Protein AF-A0A837AP54-F1 (afdb_monomer)

Nearest PDB structures (foldseek):
  5x42-assembly1_A  TM=7.841E-01  e=1.071E-05  Legionella pneumophila
  5x1h-assembly4_I  TM=7.257E-01  e=4.736E-05  Legionella pneumophila subsp. pneumophila str. Philadelphia 1
  7ovb-assembly1_C  TM=6.757E-01  e=2.885E-05  Legionella pneumophila subsp. pneumophila str. Philadelphia 1

Structure (mmCIF, N/CA/C/O backbone):
data_AF-A0A837AP54-F1
#
_entry.id   AF-A0A837AP54-F1
#
loop_
_atom_site.group_PDB
_atom_site.id
_atom_site.type_symbol
_atom_site.label_atom_id
_atom_site.label_alt_id
_atom_site.label_comp_id
_atom_site.label_asym_id
_atom_site.label_entity_id
_atom_site.label_seq_id
_atom_site.pdbx_PDB_ins_code
_atom_site.Cartn_x
_atom_site.Cartn_y
_atom_site.Cartn_z
_atom_site.occupancy
_atom_site.B_iso_or_equiv
_atom_site.auth_seq_id
_atom_site.auth_comp_id
_atom_site.auth_asym_id
_atom_site.auth_atom_id
_atom_site.pdbx_PDB_model_num
ATOM 1 N N . GLY A 1 1 ? 16.391 -2.863 0.761 1.00 46.69 1 GLY A N 1
ATOM 2 C CA . GLY A 1 1 ? 16.670 -1.962 1.901 1.00 46.69 1 GLY A CA 1
ATOM 3 C C . GLY A 1 1 ? 15.492 -1.960 2.858 1.00 46.69 1 GLY A C 1
ATOM 4 O O . GLY A 1 1 ? 14.378 -1.878 2.370 1.00 46.69 1 GLY A O 1
ATOM 5 N N . MET A 1 2 ? 15.736 -2.122 4.166 1.00 46.66 2 MET A N 1
ATOM 6 C CA . MET A 1 2 ? 14.836 -2.027 5.346 1.00 46.66 2 MET A CA 1
ATOM 7 C C . MET A 1 2 ? 13.360 -2.492 5.231 1.00 46.66 2 MET A C 1
ATOM 9 O O . MET A 1 2 ? 12.965 -3.371 5.987 1.00 46.66 2 MET A O 1
ATOM 13 N N . CYS A 1 3 ? 12.544 -1.972 4.305 1.00 51.81 3 CYS A N 1
ATOM 14 C CA . CYS A 1 3 ? 11.131 -2.351 4.120 1.00 51.81 3 CYS A CA 1
ATOM 15 C C . CYS A 1 3 ? 10.948 -3.841 3.780 1.00 51.81 3 CYS A C 1
ATOM 17 O O . CYS A 1 3 ? 10.087 -4.503 4.351 1.00 51.81 3 CYS A O 1
ATOM 19 N N . ALA A 1 4 ? 11.805 -4.390 2.911 1.00 55.62 4 ALA A N 1
ATOM 20 C CA . ALA A 1 4 ? 11.777 -5.812 2.550 1.00 55.62 4 ALA A CA 1
ATOM 21 C C . ALA A 1 4 ? 12.167 -6.741 3.718 1.00 55.62 4 ALA A C 1
ATOM 23 O O . ALA A 1 4 ? 11.702 -7.869 3.796 1.00 55.62 4 ALA A O 1
ATOM 24 N N . MET A 1 5 ? 13.011 -6.264 4.640 1.00 55.78 5 MET A N 1
ATOM 25 C CA . MET A 1 5 ? 13.539 -7.067 5.752 1.00 55.78 5 MET A CA 1
ATOM 26 C C . MET A 1 5 ? 12.563 -7.183 6.930 1.00 55.78 5 MET A C 1
ATOM 28 O O . MET A 1 5 ? 12.727 -8.066 7.764 1.00 55.78 5 MET A O 1
ATOM 32 N N . ARG A 1 6 ? 11.558 -6.300 7.016 1.00 61.91 6 ARG A N 1
ATOM 33 C CA . ARG A 1 6 ? 10.585 -6.259 8.124 1.00 61.91 6 ARG A CA 1
ATOM 34 C C . ARG A 1 6 ? 9.169 -6.651 7.704 1.00 61.91 6 ARG A C 1
ATOM 36 O O . ARG A 1 6 ? 8.238 -6.367 8.442 1.00 61.91 6 ARG A O 1
ATOM 43 N N . ASN A 1 7 ? 8.996 -7.239 6.516 1.00 73.81 7 ASN A N 1
ATOM 44 C CA . ASN A 1 7 ? 7.676 -7.433 5.907 1.00 73.81 7 ASN A CA 1
ATOM 45 C C . ASN A 1 7 ? 6.847 -6.131 5.901 1.00 73.81 7 ASN A C 1
ATOM 47 O O . ASN A 1 7 ? 5.644 -6.157 6.121 1.00 73.81 7 ASN A O 1
ATOM 51 N N . GLY A 1 8 ? 7.514 -4.983 5.714 1.00 83.31 8 GLY A N 1
ATOM 52 C CA . GLY A 1 8 ? 6.951 -3.644 5.923 1.00 83.31 8 GLY A CA 1
ATOM 53 C C . GLY A 1 8 ? 6.096 -3.132 4.763 1.00 83.31 8 GLY A C 1
ATOM 54 O O . GLY A 1 8 ? 5.721 -1.964 4.739 1.00 83.31 8 GLY A O 1
ATOM 55 N N . GLY A 1 9 ? 5.830 -3.954 3.754 1.00 90.31 9 GLY A N 1
ATOM 56 C CA . GLY A 1 9 ? 5.029 -3.546 2.613 1.00 90.31 9 GLY A CA 1
ATOM 57 C C . GLY A 1 9 ? 5.047 -4.555 1.481 1.00 90.31 9 GLY A C 1
ATOM 58 O O . GLY A 1 9 ? 5.905 -5.437 1.427 1.00 90.31 9 GLY A O 1
ATOM 59 N N . PHE A 1 10 ? 4.116 -4.373 0.555 1.00 91.25 10 PHE A N 1
ATOM 60 C CA . PHE A 1 10 ? 4.006 -5.148 -0.674 1.00 91.25 10 PHE A CA 1
ATOM 61 C C . PHE A 1 10 ? 3.832 -4.224 -1.881 1.00 91.25 10 PHE A C 1
ATOM 63 O O . PHE A 1 10 ? 3.401 -3.080 -1.754 1.00 91.25 10 PHE A O 1
ATOM 70 N N . ILE A 1 11 ? 4.193 -4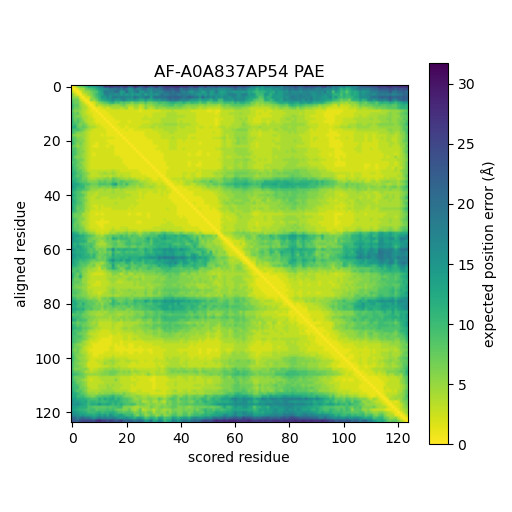.708 -3.062 1.00 91.62 11 ILE A N 1
ATOM 71 C CA . ILE A 1 11 ? 4.034 -3.994 -4.323 1.00 91.62 11 ILE A CA 1
ATOM 72 C C . ILE A 1 11 ? 2.634 -4.260 -4.872 1.00 91.62 11 ILE A C 1
ATOM 74 O O . ILE A 1 11 ? 2.200 -5.409 -4.937 1.00 91.62 11 ILE A O 1
ATOM 78 N N . ALA A 1 12 ? 1.944 -3.198 -5.282 1.00 91.81 12 ALA A N 1
ATOM 79 C CA . ALA A 1 12 ? 0.647 -3.264 -5.946 1.00 91.81 12 ALA A CA 1
ATOM 80 C C . ALA A 1 12 ? 0.589 -2.324 -7.151 1.00 91.81 12 ALA A C 1
ATOM 82 O O . ALA A 1 12 ? 1.209 -1.257 -7.146 1.00 91.81 12 ALA A O 1
ATOM 83 N N . ALA A 1 13 ? -0.182 -2.698 -8.173 1.00 90.94 13 ALA A N 1
ATOM 84 C CA . ALA A 1 13 ? -0.457 -1.823 -9.309 1.00 90.94 13 ALA A CA 1
ATOM 85 C C . ALA A 1 13 ? -1.566 -0.819 -8.956 1.00 90.94 13 ALA A C 1
ATOM 87 O O . ALA A 1 13 ? -2.751 -1.161 -8.893 1.00 90.94 13 ALA A O 1
ATOM 88 N N . VAL A 1 14 ? -1.175 0.432 -8.722 1.00 93.12 14 VAL A N 1
ATOM 89 C CA . VAL A 1 14 ? -2.094 1.528 -8.396 1.00 93.12 14 VAL A CA 1
ATOM 90 C C . VAL A 1 14 ? -1.678 2.779 -9.180 1.00 93.12 14 VAL A C 1
ATOM 92 O O . VAL A 1 14 ? -1.036 3.675 -8.625 1.00 93.12 14 VAL A O 1
ATOM 95 N N . PRO A 1 15 ? -1.976 2.832 -10.492 1.00 91.69 15 PRO A N 1
ATOM 96 C CA . PRO A 1 15 ? -1.610 3.968 -11.336 1.00 91.69 15 PRO A CA 1
ATOM 97 C C . PRO A 1 15 ? -2.34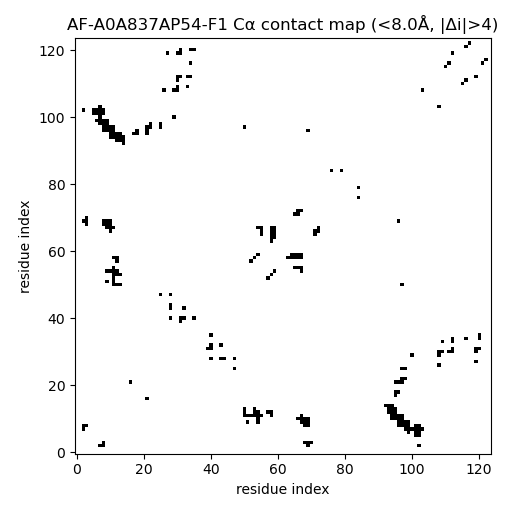9 5.257 -10.962 1.00 91.69 15 PRO A C 1
ATOM 99 O O . PRO A 1 15 ? -1.832 6.342 -11.210 1.00 91.69 15 PRO A O 1
ATOM 102 N N . GLU A 1 16 ? -3.538 5.152 -10.367 1.00 93.88 16 GLU A N 1
ATOM 103 C CA . GLU A 1 16 ? -4.400 6.294 -10.053 1.00 93.88 16 GLU A CA 1
ATOM 104 C C . GLU A 1 16 ? -3.965 7.096 -8.818 1.00 93.88 16 GLU A C 1
ATOM 106 O O . GLU A 1 16 ? -4.451 8.205 -8.618 1.00 93.88 16 GLU A O 1
ATOM 111 N N . LEU A 1 17 ? -3.064 6.553 -7.992 1.00 95.12 17 LEU A N 1
ATOM 112 C CA . LEU A 1 17 ? -2.566 7.209 -6.784 1.00 95.12 17 LEU A CA 1
ATOM 113 C C . LEU A 1 17 ? -1.052 7.348 -6.843 1.00 95.12 17 LEU A C 1
ATOM 115 O O . LEU A 1 17 ? -0.340 6.505 -7.386 1.00 95.12 17 LEU A O 1
ATOM 119 N N . THR A 1 18 ? -0.529 8.400 -6.236 1.00 94.88 18 THR A N 1
ATOM 120 C CA . THR A 1 18 ? 0.899 8.574 -5.973 1.00 94.88 18 THR A CA 1
ATOM 121 C C . THR A 1 18 ? 1.339 7.753 -4.758 1.00 94.88 18 THR A C 1
ATOM 123 O O . THR A 1 18 ? 0.534 7.331 -3.925 1.00 94.88 18 THR A O 1
ATOM 126 N N . GLN A 1 19 ? 2.651 7.549 -4.608 1.00 93.88 19 GLN A N 1
ATOM 127 C CA . GLN A 1 19 ? 3.208 6.882 -3.425 1.00 93.88 19 GLN A CA 1
ATOM 128 C C . GLN A 1 19 ? 2.861 7.626 -2.125 1.00 93.88 19 GLN A C 1
ATOM 130 O O . GLN A 1 19 ? 2.594 7.001 -1.099 1.00 93.88 19 GLN A O 1
ATOM 135 N N . THR A 1 20 ? 2.834 8.959 -2.171 1.00 94.81 20 THR A N 1
ATOM 136 C CA . THR A 1 20 ? 2.475 9.804 -1.027 1.00 94.81 20 THR A CA 1
ATOM 137 C C . THR A 1 20 ? 1.022 9.594 -0.612 1.00 94.81 20 THR A C 1
ATOM 139 O O . THR A 1 20 ? 0.740 9.442 0.577 1.00 94.81 20 THR A O 1
ATOM 142 N N . GLU A 1 21 ? 0.101 9.542 -1.574 1.00 95.06 21 GLU A N 1
ATOM 143 C CA . GLU A 1 21 ? -1.319 9.307 -1.301 1.00 95.06 21 GLU A CA 1
ATOM 144 C C . GLU A 1 21 ? -1.554 7.911 -0.727 1.00 95.06 21 GLU A C 1
ATOM 146 O O . GLU A 1 21 ? -2.237 7.794 0.286 1.00 95.06 21 GLU A O 1
ATOM 151 N N . ILE A 1 22 ? -0.915 6.875 -1.285 1.00 95.25 22 ILE A N 1
ATOM 152 C CA . ILE A 1 22 ? -0.977 5.511 -0.736 1.00 95.25 22 ILE A CA 1
ATOM 153 C C . ILE A 1 22 ? -0.510 5.478 0.718 1.00 95.25 22 ILE A C 1
ATOM 155 O O . ILE A 1 22 ? -1.212 4.945 1.576 1.00 95.25 22 ILE A O 1
ATOM 159 N N . ASN A 1 23 ? 0.632 6.094 1.027 1.00 94.00 23 ASN A N 1
ATOM 160 C CA . ASN A 1 23 ? 1.151 6.131 2.394 1.00 94.00 23 ASN A CA 1
ATOM 161 C C . ASN A 1 23 ? 0.176 6.826 3.358 1.00 94.00 23 ASN A C 1
ATOM 163 O O . ASN A 1 23 ? -0.036 6.356 4.477 1.00 94.00 23 ASN A O 1
ATOM 167 N N . ASN A 1 24 ? -0.430 7.934 2.924 1.00 92.19 24 ASN A N 1
ATOM 168 C CA . ASN A 1 24 ? -1.394 8.678 3.729 1.00 92.19 24 ASN A CA 1
ATOM 169 C C . ASN A 1 24 ? -2.692 7.889 3.950 1.00 92.19 24 ASN A C 1
ATOM 171 O O . ASN A 1 24 ? -3.160 7.816 5.086 1.00 92.19 24 ASN A O 1
ATOM 175 N N . ILE A 1 25 ? -3.234 7.272 2.896 1.00 93.50 25 ILE A N 1
ATOM 176 C CA . ILE A 1 25 ? -4.447 6.448 2.952 1.00 93.50 25 ILE A CA 1
ATOM 177 C C . ILE A 1 25 ? -4.228 5.250 3.872 1.00 93.50 25 ILE A C 1
ATOM 179 O O . ILE A 1 25 ? -5.029 5.011 4.769 1.00 93.50 25 ILE A O 1
ATOM 183 N N . VAL A 1 26 ? -3.123 4.521 3.710 1.00 94.75 26 VAL A N 1
ATOM 184 C CA . VAL A 1 26 ? -2.836 3.330 4.519 1.00 94.75 26 VAL A CA 1
ATOM 185 C C . VAL A 1 26 ? -2.620 3.685 5.989 1.00 94.75 26 VAL A C 1
ATOM 187 O O . VAL A 1 26 ? -3.145 3.002 6.868 1.00 94.75 26 VAL A O 1
ATOM 190 N N . ARG A 1 27 ? -1.936 4.800 6.280 1.00 92.69 27 ARG A N 1
ATOM 191 C CA . ARG A 1 27 ? -1.846 5.311 7.654 1.00 92.69 27 ARG A CA 1
ATOM 192 C C . ARG A 1 27 ? -3.232 5.622 8.222 1.00 92.69 27 ARG A C 1
ATOM 194 O O . ARG A 1 27 ? -3.499 5.245 9.357 1.00 92.69 27 ARG A O 1
ATOM 201 N N . ALA A 1 28 ? -4.105 6.277 7.454 1.00 91.19 28 ALA A N 1
ATOM 202 C CA . ALA A 1 28 ? -5.469 6.565 7.893 1.00 91.19 28 ALA A CA 1
ATOM 203 C C . ALA A 1 28 ? -6.261 5.279 8.164 1.00 91.19 28 ALA A C 1
ATOM 205 O O . ALA A 1 28 ? -6.875 5.166 9.216 1.00 91.19 28 ALA A O 1
ATOM 206 N N . ILE A 1 29 ? -6.168 4.277 7.284 1.00 93.19 29 ILE A N 1
ATOM 207 C CA . ILE A 1 29 ? -6.791 2.960 7.480 1.00 93.19 29 ILE A CA 1
ATOM 208 C C . ILE A 1 29 ? -6.358 2.346 8.816 1.00 93.19 29 ILE A C 1
ATOM 210 O O . ILE A 1 29 ? -7.204 1.950 9.617 1.00 93.19 29 ILE A O 1
ATOM 214 N N . PHE A 1 30 ? -5.052 2.283 9.084 1.00 93.88 30 PHE A N 1
ATOM 215 C CA . PHE A 1 30 ? -4.546 1.634 10.294 1.00 93.88 30 PHE A CA 1
ATOM 216 C C . PHE A 1 30 ? -4.825 2.418 11.571 1.00 93.88 30 PHE A C 1
ATOM 218 O O . PHE A 1 30 ? -5.102 1.804 12.599 1.00 93.88 30 PHE A O 1
ATOM 225 N N . VAL A 1 31 ? -4.783 3.750 11.521 1.00 92.12 31 VAL A N 1
ATOM 226 C CA . VAL A 1 31 ? -5.150 4.580 12.671 1.00 92.12 31 VAL A CA 1
ATOM 227 C C . VAL A 1 31 ? -6.643 4.447 12.954 1.00 92.12 31 VAL A C 1
ATOM 229 O O . VAL A 1 31 ? -7.017 4.172 14.090 1.00 92.12 31 VAL A O 1
ATOM 232 N N . THR A 1 32 ? -7.502 4.557 11.939 1.00 90.88 32 THR A N 1
ATOM 233 C CA . THR A 1 32 ? -8.956 4.444 12.109 1.00 90.88 32 THR A CA 1
ATOM 234 C C . THR A 1 32 ? -9.387 3.050 12.563 1.00 90.88 32 THR A C 1
ATOM 236 O O . THR A 1 32 ? -10.360 2.930 13.303 1.00 90.88 32 THR A O 1
ATOM 239 N N . ASP A 1 33 ? -8.633 1.995 12.251 1.00 90.44 33 ASP A N 1
ATOM 240 C CA . ASP A 1 33 ? -8.878 0.668 12.829 1.00 90.44 33 ASP A CA 1
ATOM 241 C C . ASP A 1 33 ? -8.755 0.641 14.367 1.00 90.44 33 ASP A C 1
ATOM 243 O O . ASP A 1 33 ? -9.448 -0.132 15.034 1.00 90.44 33 ASP A O 1
ATOM 247 N N . LEU A 1 34 ? -7.964 1.547 14.955 1.00 89.81 34 LEU A N 1
ATOM 248 C CA . LEU A 1 34 ? -7.837 1.697 16.408 1.00 89.81 34 LEU A CA 1
ATOM 249 C C . LEU A 1 34 ? -8.972 2.527 17.027 1.00 89.81 34 LEU A C 1
ATOM 251 O O . LEU A 1 34 ? -9.380 2.248 18.151 1.00 89.81 34 LEU A O 1
ATOM 255 N N . ILE A 1 35 ? -9.487 3.538 16.318 1.00 88.88 35 ILE A N 1
ATOM 256 C CA . ILE A 1 35 ? -10.346 4.584 16.914 1.00 88.88 35 ILE A CA 1
ATOM 257 C C . ILE A 1 35 ? -11.767 4.695 16.353 1.00 88.88 35 ILE A C 1
ATOM 259 O O . ILE A 1 35 ? -12.597 5.343 16.995 1.00 88.88 35 ILE A O 1
ATOM 263 N N . GLY A 1 36 ? -12.022 4.136 15.169 1.00 83.94 36 GLY A N 1
ATOM 264 C CA . GLY A 1 36 ? -13.295 4.217 14.450 1.00 83.94 36 GLY A CA 1
ATOM 265 C C . GLY A 1 36 ? -14.367 3.275 14.990 1.00 83.94 36 GLY A C 1
ATOM 266 O O . GLY A 1 36 ? -14.092 2.416 15.832 1.00 83.94 36 GLY A O 1
ATOM 267 N N . ASP A 1 37 ? -15.587 3.429 14.482 1.00 87.12 37 ASP A N 1
ATOM 268 C CA . ASP A 1 37 ? -16.688 2.484 14.691 1.00 87.12 37 ASP A CA 1
ATOM 269 C C . ASP A 1 37 ? -16.566 1.247 13.777 1.00 87.12 37 ASP A C 1
ATOM 271 O O . ASP A 1 37 ? -15.662 1.155 12.944 1.00 87.12 37 ASP A O 1
ATOM 275 N N . SER A 1 38 ? -17.443 0.255 13.962 1.00 87.12 38 SER A N 1
ATOM 276 C CA . SER A 1 38 ? -17.439 -0.982 13.165 1.00 87.12 38 SER A CA 1
ATOM 277 C C . SER A 1 38 ? -17.587 -0.720 11.666 1.00 87.12 38 SER A C 1
ATOM 279 O O . SER A 1 38 ? -16.861 -1.301 10.860 1.00 87.12 38 SER A O 1
ATOM 281 N N . ASP A 1 39 ? -18.480 0.193 11.296 1.00 88.44 39 ASP A N 1
ATOM 282 C CA . ASP A 1 39 ? -18.887 0.409 9.910 1.00 88.44 39 ASP A CA 1
ATOM 283 C C . ASP A 1 39 ? -17.764 1.049 9.091 1.00 88.44 39 ASP A C 1
ATOM 285 O O . ASP A 1 39 ? -17.513 0.673 7.941 1.00 88.44 39 ASP A O 1
ATOM 289 N N . ILE A 1 40 ? -17.055 2.015 9.680 1.00 86.94 40 ILE A N 1
ATOM 290 C CA . ILE A 1 40 ? -15.888 2.644 9.064 1.00 86.94 40 ILE A CA 1
ATOM 291 C C . ILE A 1 40 ? -14.746 1.630 8.954 1.00 86.94 40 ILE A C 1
ATOM 293 O O . ILE A 1 40 ? -14.090 1.560 7.910 1.00 86.94 40 ILE A O 1
ATOM 297 N N . LYS A 1 41 ? -14.519 0.810 9.988 1.00 89.88 41 LYS A N 1
ATOM 298 C CA . LYS A 1 41 ? -13.468 -0.219 9.960 1.00 89.88 41 LYS A CA 1
ATOM 299 C C . LYS A 1 41 ? -13.672 -1.212 8.829 1.00 89.88 41 LYS A C 1
ATOM 301 O O . LYS A 1 41 ? -12.720 -1.493 8.104 1.00 89.88 41 LYS A O 1
ATOM 306 N N . ASP A 1 42 ? -14.889 -1.708 8.642 1.00 90.31 42 ASP A N 1
ATOM 307 C CA . ASP A 1 42 ? -15.173 -2.705 7.609 1.00 90.31 42 ASP A CA 1
ATOM 308 C C . ASP A 1 42 ? -14.974 -2.138 6.199 1.00 90.31 42 ASP A C 1
ATOM 310 O O . ASP A 1 42 ? -14.342 -2.777 5.352 1.00 90.31 42 ASP A O 1
ATOM 314 N N . LYS A 1 43 ? -15.394 -0.888 5.960 1.00 89.88 43 LYS A N 1
ATOM 315 C CA . LYS A 1 43 ? -15.141 -0.191 4.686 1.00 89.88 43 LYS A CA 1
ATOM 316 C C . LYS A 1 43 ? -13.647 -0.013 4.414 1.00 89.88 43 LYS A C 1
ATOM 318 O O . LYS A 1 43 ? -13.184 -0.280 3.304 1.00 89.88 43 LYS A O 1
ATOM 323 N N . LEU A 1 44 ? -12.880 0.418 5.416 1.00 90.44 44 LEU A N 1
ATOM 324 C CA . LEU A 1 44 ? -11.441 0.659 5.274 1.00 90.44 44 LEU A CA 1
ATOM 325 C C . LEU A 1 44 ? -10.636 -0.641 5.131 1.00 90.44 44 LEU A C 1
ATOM 327 O O . LEU A 1 44 ? -9.676 -0.680 4.361 1.00 90.44 44 LEU A O 1
ATOM 331 N N . LYS A 1 45 ? -11.057 -1.726 5.791 1.00 89.69 45 LYS A N 1
ATOM 332 C CA . LYS A 1 45 ? -10.518 -3.074 5.553 1.00 89.69 45 LYS A CA 1
ATOM 333 C C . LYS A 1 45 ? -10.784 -3.534 4.123 1.00 89.69 45 LYS A C 1
ATOM 335 O O . LYS A 1 45 ? -9.868 -4.041 3.481 1.00 89.69 45 LYS A O 1
ATOM 340 N N . GLY A 1 46 ? -11.992 -3.300 3.607 1.00 92.25 46 GLY A N 1
ATOM 341 C CA . GLY A 1 46 ? -12.328 -3.564 2.206 1.00 92.25 46 GLY A CA 1
ATOM 342 C C . GLY A 1 46 ? -11.421 -2.802 1.236 1.00 92.25 46 GLY A C 1
ATOM 343 O O . GLY A 1 46 ? -10.875 -3.394 0.308 1.00 92.25 46 GLY A O 1
ATOM 344 N N . LEU A 1 47 ? -11.178 -1.512 1.491 1.00 92.50 47 LEU A N 1
ATOM 345 C CA . LEU A 1 47 ? -10.254 -0.707 0.686 1.00 92.50 47 LEU A CA 1
ATOM 346 C C . LEU A 1 47 ? -8.820 -1.257 0.719 1.00 92.50 47 LEU A C 1
ATOM 348 O O . LEU A 1 47 ? -8.175 -1.368 -0.322 1.00 92.50 47 LEU A O 1
ATOM 352 N N . TYR A 1 48 ? -8.321 -1.644 1.894 1.00 94.38 48 TYR A N 1
ATOM 353 C CA . TYR A 1 48 ? -6.987 -2.234 2.011 1.00 94.38 48 TYR A CA 1
ATOM 354 C C . TYR A 1 48 ? -6.876 -3.585 1.283 1.00 94.38 48 TYR A C 1
ATOM 356 O O . TYR A 1 48 ? -5.870 -3.846 0.622 1.00 94.38 48 TYR A O 1
ATOM 364 N N . ALA A 1 49 ? -7.924 -4.413 1.327 1.00 92.62 49 ALA A N 1
ATOM 365 C CA . ALA A 1 49 ? -7.981 -5.682 0.601 1.00 92.62 49 ALA A CA 1
ATOM 366 C C . ALA A 1 49 ? -7.910 -5.493 -0.927 1.00 92.62 49 ALA A C 1
ATOM 368 O O . ALA A 1 49 ? -7.284 -6.297 -1.620 1.00 92.62 49 ALA A O 1
ATOM 369 N N . ILE A 1 50 ? -8.469 -4.399 -1.464 1.00 92.44 50 ILE A N 1
ATOM 370 C CA . ILE A 1 50 ? -8.326 -4.053 -2.890 1.00 92.44 50 ILE A CA 1
ATOM 371 C C . ILE A 1 50 ? -6.852 -3.837 -3.251 1.00 92.44 50 ILE A C 1
ATOM 373 O O . ILE A 1 50 ? -6.403 -4.319 -4.292 1.00 92.44 50 ILE A O 1
ATOM 377 N N . PHE A 1 51 ? -6.078 -3.153 -2.401 1.00 92.88 51 PHE A N 1
ATOM 378 C CA . PHE A 1 51 ? -4.641 -2.998 -2.637 1.00 92.88 51 PHE A CA 1
ATOM 379 C C . PHE A 1 51 ? -3.922 -4.348 -2.625 1.00 92.88 51 PHE A C 1
ATOM 381 O O . PHE A 1 51 ? -3.116 -4.600 -3.517 1.00 92.88 51 PHE A O 1
ATOM 388 N N . GLN A 1 52 ? -4.249 -5.230 -1.676 1.00 90.38 52 GLN A N 1
ATOM 389 C CA . GLN A 1 52 ? -3.660 -6.572 -1.596 1.00 90.38 52 GLN A CA 1
ATOM 390 C C . GLN A 1 52 ? -3.911 -7.396 -2.867 1.00 90.38 52 GLN A C 1
ATOM 392 O O . GLN A 1 52 ? -2.962 -7.950 -3.424 1.00 90.38 52 GLN A O 1
ATOM 397 N N . SER A 1 53 ? -5.147 -7.409 -3.379 1.00 89.50 53 SER A N 1
ATOM 398 C CA . SER A 1 53 ? -5.490 -8.134 -4.613 1.00 89.50 53 SER A CA 1
ATOM 399 C C . SER A 1 53 ? -4.773 -7.562 -5.847 1.00 89.50 53 SER A C 1
ATOM 401 O O . SER A 1 53 ? -4.234 -8.300 -6.673 1.00 89.50 53 SER A O 1
ATOM 403 N N . ARG A 1 54 ? -4.641 -6.230 -5.933 1.00 87.50 54 ARG A N 1
ATOM 404 C CA . ARG A 1 54 ? -3.844 -5.554 -6.979 1.00 87.50 54 ARG A CA 1
ATOM 405 C C . ARG A 1 54 ? -2.335 -5.806 -6.881 1.00 87.50 54 ARG A C 1
ATOM 407 O O . ARG A 1 54 ? -1.604 -5.453 -7.807 1.00 87.50 54 ARG A O 1
ATOM 414 N N . GLY A 1 55 ? -1.866 -6.361 -5.769 1.00 84.19 55 GLY A N 1
ATOM 415 C CA . GLY A 1 55 ? -0.515 -6.881 -5.613 1.00 84.19 55 GLY A CA 1
ATOM 416 C C . GLY A 1 55 ? -0.439 -8.337 -6.042 1.00 84.19 55 GLY A C 1
ATOM 417 O O . GLY A 1 55 ? -0.036 -8.630 -7.165 1.00 84.19 55 GLY A O 1
ATOM 418 N N . GLN A 1 56 ? -0.830 -9.240 -5.143 1.00 72.81 56 GLN A N 1
ATOM 419 C CA . GLN A 1 56 ? -0.595 -10.679 -5.295 1.00 72.81 56 GLN A CA 1
ATOM 420 C C . GLN A 1 56 ? -1.275 -11.282 -6.528 1.00 72.81 56 GLN A C 1
ATOM 422 O O . GLN A 1 56 ? -0.639 -12.048 -7.251 1.00 72.81 56 GLN A O 1
ATOM 427 N N . ASP A 1 57 ? -2.534 -10.937 -6.805 1.00 70.19 57 ASP A N 1
ATOM 428 C CA . ASP A 1 57 ? -3.290 -11.599 -7.876 1.00 70.19 57 ASP A CA 1
ATOM 429 C C . ASP A 1 57 ? -2.943 -11.015 -9.247 1.00 70.19 57 ASP A C 1
ATOM 431 O O . ASP A 1 57 ? -2.663 -11.742 -10.204 1.00 70.19 57 ASP A O 1
ATOM 435 N N . LEU A 1 58 ? -2.920 -9.683 -9.338 1.00 72.50 58 LEU A N 1
ATOM 436 C CA . LEU A 1 58 ? -2.700 -8.991 -10.604 1.00 72.50 58 LEU A CA 1
ATOM 437 C C . LEU A 1 58 ? -1.250 -9.125 -11.089 1.00 72.50 58 LEU A C 1
ATOM 439 O O . LEU A 1 58 ? -1.014 -9.435 -12.258 1.00 72.50 58 LEU A O 1
ATOM 443 N N . LEU A 1 59 ? -0.264 -8.904 -10.211 1.00 71.25 59 LEU A N 1
ATOM 444 C CA . LEU A 1 59 ? 1.142 -8.901 -10.625 1.00 71.25 59 LEU A CA 1
ATOM 445 C C . LEU A 1 59 ? 1.630 -10.307 -10.965 1.00 71.25 59 LEU A C 1
ATOM 447 O O . LEU A 1 59 ? 2.358 -10.473 -11.943 1.00 71.25 59 LEU A O 1
ATOM 451 N N . LYS A 1 60 ? 1.164 -11.327 -10.238 1.00 70.81 60 LYS A N 1
ATOM 452 C CA . LYS A 1 60 ? 1.451 -12.726 -10.570 1.00 70.81 60 LYS A CA 1
ATOM 453 C C . LYS A 1 60 ? 0.911 -13.108 -11.950 1.00 70.81 60 LYS A C 1
ATOM 455 O O . LYS A 1 60 ? 1.589 -13.824 -12.681 1.00 70.81 60 LYS A O 1
ATOM 460 N N . GLY A 1 61 ? -0.266 -12.603 -12.328 1.00 65.44 61 GLY A N 1
ATOM 461 C CA . GLY A 1 61 ? -0.837 -12.814 -13.661 1.00 65.44 61 GLY A CA 1
ATOM 462 C C . GLY A 1 61 ? -0.033 -12.156 -14.790 1.00 65.44 61 GLY A C 1
ATOM 463 O O . GLY A 1 61 ? 0.102 -12.742 -15.859 1.00 65.44 61 GLY A O 1
ATOM 464 N N . ILE A 1 62 ? 0.527 -10.965 -14.552 1.00 64.88 62 ILE A N 1
ATOM 465 C CA . ILE A 1 62 ? 1.266 -10.189 -15.566 1.00 64.88 62 ILE 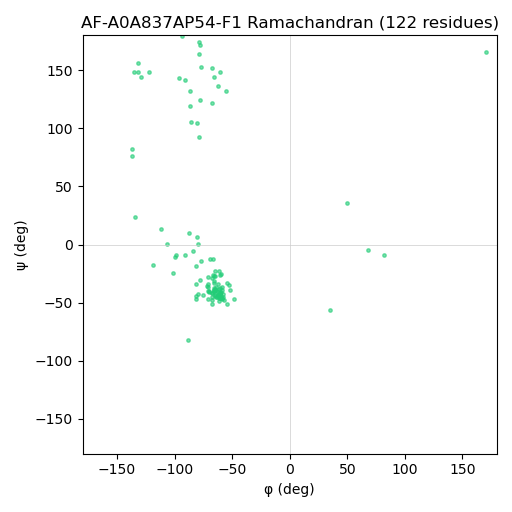A CA 1
ATOM 466 C C . ILE A 1 62 ? 2.709 -10.679 -15.726 1.00 64.88 62 ILE A C 1
ATOM 468 O O . ILE A 1 62 ? 3.198 -10.807 -16.846 1.00 64.88 62 ILE A O 1
ATOM 472 N N . PHE A 1 63 ? 3.402 -10.939 -14.616 1.00 65.81 63 PHE A N 1
ATOM 473 C CA . PHE A 1 63 ? 4.833 -11.249 -14.626 1.00 65.81 63 PHE A CA 1
ATOM 474 C C . PHE A 1 63 ? 5.129 -12.752 -14.554 1.00 65.81 63 PHE A C 1
ATOM 476 O O . PHE A 1 63 ? 6.281 -13.148 -14.699 1.00 65.81 63 PHE A O 1
ATOM 483 N N . GLY A 1 64 ? 4.123 -13.601 -14.306 1.00 65.81 64 GLY A N 1
ATOM 484 C CA . GLY A 1 64 ? 4.292 -15.051 -14.121 1.00 65.81 64 GLY A CA 1
ATOM 485 C C . GLY A 1 64 ? 5.035 -15.442 -12.835 1.00 65.81 64 GLY A C 1
ATOM 486 O O . GLY A 1 64 ? 5.135 -16.623 -12.507 1.00 65.81 64 GLY A O 1
ATOM 487 N N . ILE A 1 65 ? 5.526 -14.452 -12.091 1.00 68.81 65 ILE A N 1
ATOM 488 C CA . ILE A 1 65 ? 6.219 -14.561 -10.812 1.00 68.81 65 ILE A CA 1
ATOM 489 C C . ILE A 1 65 ? 5.610 -13.557 -9.834 1.00 68.81 65 ILE A C 1
ATOM 491 O O . ILE A 1 65 ? 5.137 -12.489 -10.227 1.00 68.81 65 ILE A O 1
ATOM 495 N N . ASP A 1 66 ? 5.610 -13.902 -8.550 1.00 73.12 66 ASP A N 1
ATOM 496 C CA . ASP A 1 66 ? 5.089 -13.015 -7.515 1.00 73.12 66 ASP A CA 1
ATOM 497 C C . ASP A 1 66 ? 6.115 -11.925 -7.170 1.00 73.12 66 ASP A C 1
ATOM 499 O O . ASP A 1 66 ? 6.995 -12.108 -6.329 1.00 73.12 66 ASP A O 1
ATOM 503 N N . ILE A 1 67 ? 6.004 -10.778 -7.843 1.00 75.69 67 ILE A N 1
ATOM 504 C CA . ILE A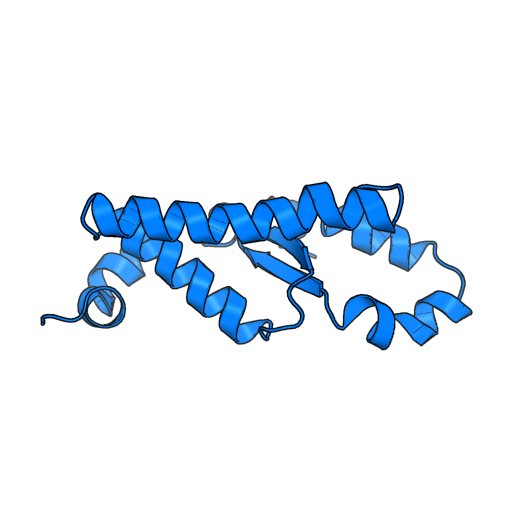 1 67 ? 6.794 -9.578 -7.535 1.00 75.69 67 ILE A CA 1
ATOM 505 C C . ILE A 1 67 ? 6.141 -8.694 -6.463 1.00 75.69 67 ILE A C 1
ATOM 507 O O . ILE A 1 67 ? 6.599 -7.570 -6.247 1.00 75.69 67 ILE A O 1
ATOM 511 N N . SER A 1 68 ? 5.077 -9.154 -5.786 1.00 79.06 68 SER A N 1
ATOM 512 C CA . SER A 1 68 ? 4.450 -8.374 -4.713 1.00 79.06 68 SER A CA 1
ATOM 513 C C . SER A 1 68 ? 5.407 -8.182 -3.536 1.00 79.06 68 SER A C 1
ATOM 515 O O . SER A 1 68 ? 5.264 -7.232 -2.770 1.00 79.06 68 SER A O 1
ATOM 517 N N . SER A 1 69 ? 6.408 -9.050 -3.382 1.00 82.69 69 SER A N 1
ATOM 518 C CA . SER A 1 69 ? 7.489 -8.856 -2.421 1.00 82.69 69 SER A CA 1
ATOM 519 C C . SER A 1 69 ? 8.512 -7.840 -2.948 1.00 82.69 69 SER A C 1
ATOM 521 O O . SER A 1 69 ? 9.120 -8.064 -4.000 1.00 82.69 69 SER A O 1
ATOM 523 N N . PRO A 1 70 ? 8.811 -6.762 -2.195 1.00 83.81 70 PRO A N 1
ATOM 524 C CA . PRO A 1 70 ? 9.868 -5.822 -2.564 1.00 83.81 70 PRO A CA 1
ATOM 525 C C . PRO A 1 70 ? 11.250 -6.481 -2.680 1.00 83.81 70 PRO A C 1
ATOM 527 O O . PRO A 1 70 ? 12.113 -5.969 -3.390 1.00 83.81 70 PRO A O 1
ATOM 530 N N . PHE A 1 71 ? 11.473 -7.602 -1.982 1.00 83.81 71 PHE A N 1
ATOM 531 C CA . PHE A 1 71 ? 12.702 -8.386 -2.111 1.00 83.81 71 PHE A CA 1
ATOM 532 C C . PHE A 1 71 ? 12.791 -9.039 -3.492 1.00 83.81 71 PHE A C 1
ATOM 534 O O . PHE A 1 71 ? 13.779 -8.847 -4.194 1.00 83.81 71 PHE A O 1
ATOM 541 N N . THR A 1 72 ? 11.729 -9.732 -3.907 1.00 81.75 72 THR A N 1
ATOM 542 C CA . THR A 1 72 ? 11.657 -10.402 -5.210 1.00 81.75 72 THR A CA 1
ATOM 543 C C . THR A 1 72 ? 11.756 -9.397 -6.351 1.00 81.75 72 THR A C 1
ATOM 545 O O . THR A 1 72 ? 12.491 -9.625 -7.305 1.00 81.75 72 THR A O 1
ATOM 548 N N . LEU A 1 73 ? 11.107 -8.234 -6.234 1.00 84.19 73 LEU A N 1
ATOM 549 C CA . LEU A 1 73 ? 11.259 -7.163 -7.220 1.00 84.19 73 LEU A CA 1
ATOM 550 C C . LEU A 1 73 ? 12.714 -6.675 -7.326 1.00 84.19 73 LEU A C 1
ATOM 552 O O . LEU A 1 73 ? 13.215 -6.466 -8.429 1.00 84.19 73 LEU A O 1
ATOM 556 N N . ALA A 1 74 ? 13.408 -6.498 -6.198 1.00 84.31 74 ALA A N 1
ATOM 557 C CA . ALA A 1 74 ? 14.808 -6.079 -6.203 1.00 84.31 74 ALA A CA 1
ATOM 558 C C . ALA A 1 74 ? 15.725 -7.137 -6.839 1.00 84.31 74 ALA A C 1
ATOM 560 O O . ALA A 1 74 ? 16.640 -6.785 -7.583 1.00 84.31 74 ALA A O 1
ATOM 561 N N . GLU A 1 75 ? 15.468 -8.420 -6.583 1.00 84.25 75 GLU A N 1
ATOM 562 C CA . GLU A 1 75 ? 16.189 -9.535 -7.201 1.00 84.25 75 GLU A CA 1
ATOM 563 C C . GLU A 1 75 ? 15.961 -9.587 -8.717 1.00 84.25 75 GLU A C 1
ATOM 565 O O . GLU A 1 75 ? 16.922 -9.688 -9.479 1.00 84.25 75 GLU A O 1
ATOM 570 N N . VAL A 1 76 ? 14.712 -9.428 -9.167 1.00 83.25 76 VAL A N 1
ATOM 571 C CA . VAL A 1 76 ? 14.367 -9.350 -10.595 1.00 83.25 76 VAL A CA 1
ATOM 572 C C . VAL A 1 76 ? 15.102 -8.194 -11.263 1.00 83.25 76 VAL A C 1
ATOM 574 O O . VAL A 1 76 ? 15.721 -8.388 -12.303 1.00 83.25 76 VAL A O 1
ATOM 577 N N . LEU A 1 77 ? 15.098 -7.005 -10.655 1.00 84.88 77 LEU A N 1
ATOM 578 C CA . LEU A 1 77 ? 15.797 -5.840 -11.203 1.00 84.88 77 LEU A CA 1
ATOM 579 C C . LEU A 1 77 ? 17.320 -6.016 -11.217 1.00 84.88 77 LEU A C 1
ATOM 581 O O . LEU A 1 77 ? 17.971 -5.512 -12.126 1.00 84.88 77 LEU A O 1
ATOM 585 N N . SER A 1 78 ? 17.885 -6.731 -10.242 1.00 85.88 78 SER A N 1
ATOM 586 C CA . SER A 1 78 ? 19.331 -6.984 -10.165 1.00 85.88 78 SER A CA 1
ATOM 587 C C . SER A 1 78 ? 19.818 -7.960 -11.238 1.00 85.88 78 SER A C 1
ATOM 589 O O . SER A 1 78 ? 20.969 -7.882 -11.650 1.00 85.88 78 SER A O 1
ATOM 591 N N . ASN A 1 79 ? 18.946 -8.865 -11.688 1.00 85.00 79 ASN A N 1
ATOM 592 C CA . ASN A 1 79 ? 19.270 -9.907 -12.663 1.00 85.00 79 ASN A CA 1
ATOM 593 C C . ASN A 1 79 ? 18.684 -9.639 -14.061 1.00 85.00 79 ASN A C 1
ATOM 595 O O . ASN A 1 79 ? 18.847 -10.464 -14.961 1.00 85.00 79 ASN A O 1
ATOM 599 N N . CYS A 1 80 ? 17.964 -8.528 -14.256 1.00 82.00 80 CYS A N 1
ATOM 600 C CA . CYS A 1 80 ? 17.346 -8.222 -15.543 1.00 82.00 80 CYS A CA 1
ATOM 601 C C . CYS A 1 80 ? 18.369 -7.691 -16.566 1.00 82.00 80 CYS A C 1
ATOM 603 O O . CYS A 1 80 ? 19.364 -7.077 -16.180 1.00 82.00 80 CYS A O 1
ATOM 605 N N . PRO A 1 81 ? 18.131 -7.885 -17.877 1.00 87.19 81 PRO A N 1
ATOM 606 C CA . PRO A 1 81 ? 18.983 -7.317 -18.920 1.00 87.19 81 PRO A CA 1
ATOM 607 C C . PRO A 1 81 ? 19.032 -5.782 -18.866 1.00 87.19 81 PRO A C 1
ATOM 609 O O . PRO A 1 81 ? 18.019 -5.140 -18.577 1.00 87.19 81 PRO A O 1
ATOM 612 N N . ASP A 1 82 ? 20.163 -5.186 -19.255 1.00 87.62 82 ASP A N 1
ATOM 613 C CA . ASP A 1 82 ? 20.392 -3.728 -19.229 1.00 87.62 82 ASP A CA 1
ATOM 614 C C . ASP A 1 82 ? 19.309 -2.915 -19.953 1.00 87.62 82 ASP A C 1
ATOM 616 O O . ASP A 1 82 ? 18.943 -1.817 -19.525 1.00 87.62 82 ASP A O 1
ATOM 620 N N . GLU A 1 83 ? 18.752 -3.453 -21.040 1.00 84.56 83 GLU A N 1
ATOM 621 C CA . GLU A 1 83 ? 17.657 -2.814 -21.774 1.00 84.56 83 GLU A CA 1
ATOM 622 C C . GLU A 1 83 ? 16.394 -2.682 -20.905 1.00 84.56 83 GLU A C 1
ATOM 624 O O . GLU A 1 83 ? 15.779 -1.613 -20.836 1.00 84.56 83 GLU A O 1
ATOM 629 N N . MET A 1 84 ? 16.028 -3.752 -20.194 1.00 78.75 84 MET A N 1
ATOM 630 C CA . MET A 1 84 ? 14.891 -3.759 -19.273 1.00 78.75 84 MET A CA 1
ATOM 631 C C . MET A 1 84 ? 15.174 -2.863 -18.069 1.00 78.75 84 MET A C 1
ATOM 633 O O . MET A 1 84 ? 14.315 -2.074 -17.668 1.00 78.75 84 MET A O 1
ATOM 637 N N . PHE A 1 85 ? 16.396 -2.923 -17.535 1.00 84.81 85 PHE A N 1
ATOM 638 C CA . PHE A 1 85 ? 16.808 -2.068 -16.430 1.00 84.81 85 PHE A CA 1
ATOM 639 C C . PHE A 1 85 ? 16.738 -0.586 -16.809 1.00 84.81 85 PHE A C 1
ATOM 641 O O . PHE A 1 85 ? 16.316 0.245 -16.006 1.00 84.81 85 PHE A O 1
ATOM 648 N N . THR A 1 86 ? 17.084 -0.228 -18.044 1.00 88.12 86 THR A N 1
ATOM 649 C CA . THR A 1 86 ? 16.988 1.151 -18.542 1.00 88.12 86 THR A CA 1
ATOM 650 C C . THR A 1 86 ? 15.530 1.614 -18.627 1.00 88.12 86 THR A C 1
ATOM 652 O O . THR A 1 86 ? 15.218 2.729 -18.212 1.00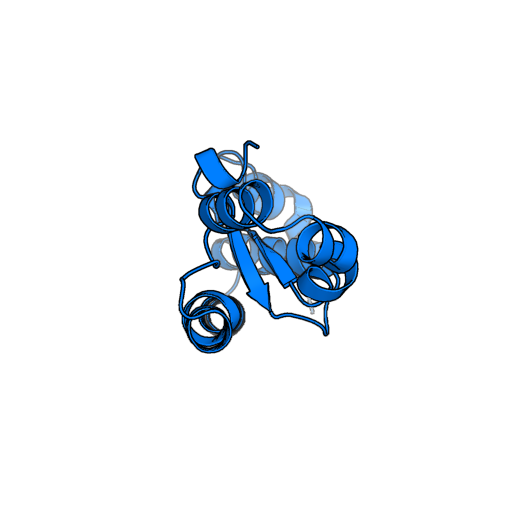 88.12 86 THR A O 1
ATOM 655 N N . LYS A 1 87 ? 14.614 0.734 -19.053 1.00 86.31 87 LYS A N 1
ATOM 656 C CA . LYS A 1 87 ? 13.160 0.987 -19.131 1.00 86.31 87 LYS A CA 1
ATOM 657 C C . LYS A 1 87 ? 12.424 0.852 -17.790 1.00 86.31 87 LYS A C 1
ATOM 659 O O . LYS A 1 87 ? 11.213 1.064 -17.726 1.00 86.31 87 LYS A O 1
ATOM 664 N N . ARG A 1 88 ? 13.126 0.545 -16.690 1.00 85.31 88 ARG A N 1
ATOM 665 C CA . ARG A 1 88 ? 12.508 0.310 -15.370 1.00 85.31 88 ARG A CA 1
ATOM 666 C C . ARG A 1 88 ? 11.617 1.461 -14.899 1.00 85.31 88 ARG A C 1
ATOM 668 O O . ARG A 1 88 ? 10.629 1.211 -14.226 1.00 85.31 88 ARG A O 1
ATOM 675 N N . GLY A 1 89 ? 11.947 2.709 -15.241 1.00 84.94 89 GLY A N 1
ATOM 676 C CA . GLY A 1 89 ? 11.146 3.871 -14.846 1.00 84.94 89 GLY A CA 1
ATOM 677 C C . GLY A 1 89 ? 9.711 3.796 -15.369 1.00 84.94 89 GLY A C 1
ATOM 678 O O . GLY A 1 89 ? 8.779 4.073 -14.624 1.00 84.94 89 GLY A O 1
ATOM 679 N N . GLU A 1 90 ? 9.537 3.347 -16.611 1.00 85.69 90 GLU A N 1
ATOM 680 C CA . GLU A 1 90 ? 8.229 3.163 -17.248 1.00 85.69 90 GLU A CA 1
ATOM 681 C C . GLU A 1 90 ? 7.523 1.911 -16.716 1.00 85.69 90 GLU A C 1
ATOM 683 O O . GLU A 1 90 ? 6.345 1.959 -16.371 1.00 85.69 90 GLU A O 1
ATOM 688 N N . LEU A 1 91 ? 8.262 0.805 -16.572 1.00 81.75 91 LEU A N 1
ATOM 689 C CA . LEU A 1 91 ? 7.725 -0.469 -16.079 1.00 81.75 91 LEU A CA 1
ATOM 690 C C . LEU A 1 91 ? 7.230 -0.385 -14.628 1.00 81.75 91 LEU A C 1
ATOM 692 O O . LEU A 1 91 ? 6.236 -1.012 -14.269 1.00 81.75 91 LEU A O 1
ATOM 696 N N . LEU A 1 92 ? 7.921 0.392 -13.792 1.00 87.12 92 LEU A N 1
ATOM 697 C CA . LEU A 1 92 ? 7.590 0.579 -12.379 1.00 87.12 92 LEU A CA 1
ATOM 698 C C . LEU A 1 92 ? 6.653 1.774 -12.147 1.00 87.12 92 LEU A C 1
ATOM 700 O O . LEU A 1 92 ? 6.134 1.922 -11.042 1.00 87.12 92 LEU A O 1
ATOM 704 N N . ALA A 1 93 ? 6.390 2.604 -13.165 1.00 88.56 93 ALA A N 1
ATOM 705 C CA . ALA A 1 93 ? 5.526 3.780 -13.060 1.00 88.56 93 ALA A CA 1
ATOM 706 C C . ALA A 1 93 ? 4.128 3.506 -12.465 1.00 88.56 93 ALA A C 1
ATOM 708 O O . ALA A 1 93 ? 3.669 4.337 -11.674 1.00 88.56 93 ALA A O 1
ATOM 709 N N . PRO A 1 94 ? 3.433 2.387 -12.766 1.00 89.06 94 PRO A N 1
ATOM 710 C CA . PRO A 1 94 ? 2.127 2.100 -12.170 1.00 89.06 94 PRO A CA 1
ATOM 711 C C . PRO A 1 94 ? 2.215 1.431 -10.789 1.00 89.06 94 PRO A C 1
ATOM 713 O O . PRO A 1 94 ? 1.186 1.215 -10.152 1.00 89.06 94 PRO A O 1
ATOM 716 N N . LEU A 1 95 ? 3.413 1.067 -10.321 1.00 90.94 95 LEU A N 1
ATOM 717 C CA . LEU A 1 9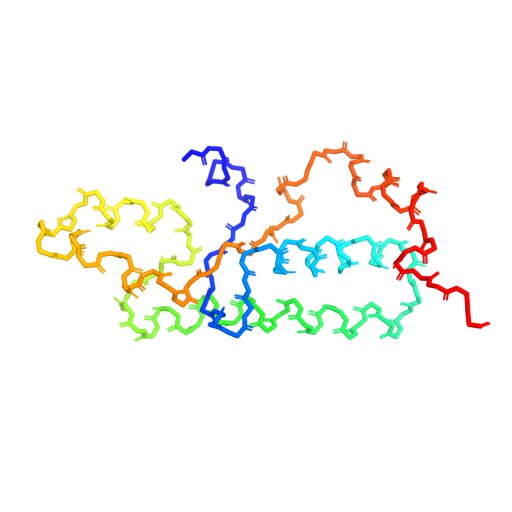5 ? 3.591 0.288 -9.100 1.00 90.94 95 LEU A CA 1
ATOM 718 C C . LEU A 1 95 ? 3.763 1.184 -7.875 1.00 90.94 95 LEU A C 1
ATOM 720 O O . LEU A 1 95 ? 4.429 2.221 -7.919 1.00 90.94 95 LEU A O 1
ATOM 724 N N . ARG A 1 96 ? 3.175 0.765 -6.757 1.00 93.56 96 ARG A N 1
ATOM 725 C CA . ARG A 1 96 ? 3.277 1.430 -5.456 1.00 93.56 96 ARG A CA 1
ATOM 726 C C . ARG A 1 96 ? 3.668 0.432 -4.388 1.00 93.56 96 ARG A C 1
ATOM 728 O O . ARG A 1 96 ? 3.230 -0.715 -4.416 1.00 93.56 96 ARG A O 1
ATOM 735 N N . LEU A 1 97 ? 4.467 0.894 -3.433 1.00 93.00 97 LEU A N 1
ATOM 736 C CA . LEU A 1 97 ? 4.759 0.153 -2.215 1.00 93.00 97 LEU A CA 1
ATOM 737 C C . LEU A 1 97 ? 3.656 0.450 -1.198 1.00 93.00 97 LEU A C 1
ATOM 739 O O . LEU A 1 97 ? 3.605 1.541 -0.638 1.00 93.00 97 LEU A O 1
ATOM 743 N N . VAL A 1 98 ? 2.766 -0.504 -0.974 1.00 94.31 98 VAL A N 1
ATOM 744 C CA . VAL A 1 98 ? 1.678 -0.398 -0.004 1.00 94.31 98 VAL A CA 1
ATOM 745 C C . VAL A 1 98 ? 2.206 -0.843 1.363 1.00 94.31 98 VAL A C 1
ATOM 747 O O . VAL A 1 98 ? 2.653 -1.987 1.484 1.00 94.31 98 VAL A O 1
ATOM 750 N N . PRO A 1 99 ? 2.201 0.027 2.391 1.00 93.44 99 PRO A N 1
ATOM 751 C CA . PRO A 1 99 ? 2.695 -0.335 3.715 1.00 93.44 99 PRO A CA 1
ATOM 752 C C . PRO A 1 99 ? 1.837 -1.410 4.382 1.00 93.44 99 PRO A C 1
ATOM 754 O O . PRO A 1 99 ? 0.612 -1.392 4.289 1.00 93.44 99 PRO A O 1
ATOM 757 N N . THR A 1 100 ? 2.483 -2.297 5.126 1.00 92.00 100 THR A N 1
ATOM 758 C CA . THR A 1 100 ? 1.828 -3.150 6.12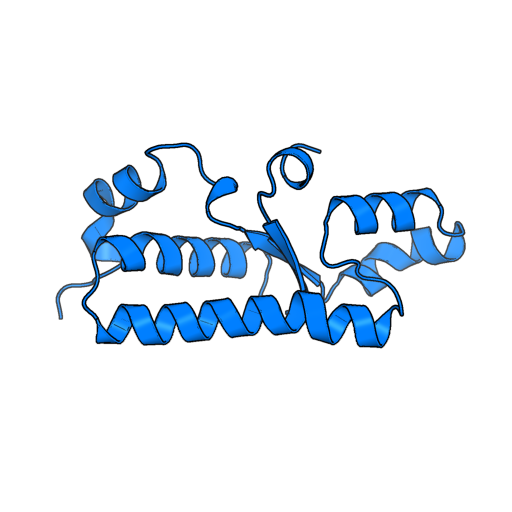7 1.00 92.00 100 THR A CA 1
ATOM 759 C C . THR A 1 100 ? 1.909 -2.487 7.506 1.00 92.00 100 THR A C 1
ATOM 761 O O . THR A 1 100 ? 2.474 -1.399 7.654 1.00 92.00 100 THR A O 1
ATOM 764 N N . ARG A 1 101 ? 1.358 -3.117 8.550 1.00 89.88 101 ARG A N 1
ATOM 765 C CA . ARG A 1 101 ? 1.464 -2.573 9.916 1.00 89.88 101 ARG A CA 1
ATOM 766 C C . ARG A 1 101 ? 2.902 -2.577 10.423 1.00 89.88 101 ARG A C 1
ATOM 768 O O . ARG A 1 101 ? 3.298 -1.672 11.145 1.00 89.88 101 ARG A O 1
ATOM 775 N N . GLU A 1 102 ? 3.692 -3.546 9.984 1.00 89.00 102 GLU A N 1
ATOM 776 C CA . GLU A 1 102 ? 5.098 -3.738 10.327 1.00 89.00 102 GLU A CA 1
ATOM 777 C C . GLU A 1 102 ? 6.010 -2.653 9.728 1.00 89.00 102 GLU A C 1
ATOM 779 O O . GLU A 1 102 ? 7.171 -2.520 10.122 1.00 89.00 102 GLU A O 1
ATOM 784 N N . ALA A 1 103 ? 5.487 -1.844 8.798 1.00 87.88 103 ALA A N 1
ATOM 785 C CA . ALA A 1 103 ? 6.155 -0.643 8.301 1.00 87.88 103 ALA A CA 1
ATOM 786 C C . ALA A 1 103 ? 6.309 0.435 9.383 1.00 87.88 103 ALA A C 1
ATOM 788 O O . ALA A 1 103 ? 7.210 1.274 9.305 1.00 87.88 103 ALA A O 1
ATOM 789 N N . PHE A 1 104 ? 5.407 0.434 10.365 1.00 88.62 104 PHE A N 1
ATOM 790 C CA . PHE A 1 104 ? 5.335 1.429 11.421 1.00 88.62 104 PHE A CA 1
ATOM 791 C C . PHE A 1 104 ? 6.069 0.923 12.660 1.00 88.62 104 PHE A C 1
ATOM 793 O O . PHE A 1 104 ? 6.036 -0.261 12.997 1.00 88.62 104 PHE A O 1
ATOM 800 N N . ASN A 1 105 ? 6.746 1.830 13.360 1.00 89.38 105 AS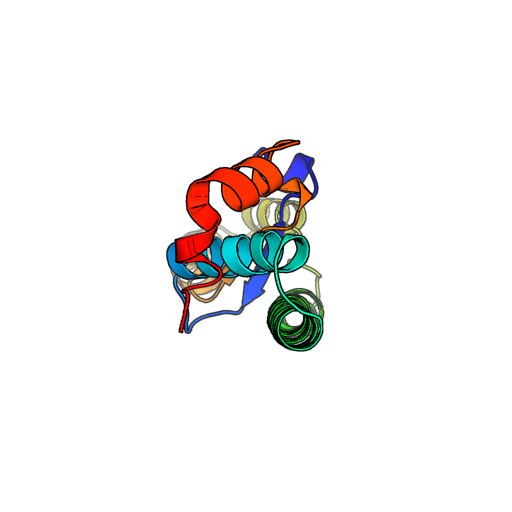N A N 1
ATOM 801 C CA . ASN A 1 105 ? 7.365 1.478 14.632 1.00 89.38 105 ASN A CA 1
ATOM 802 C C . ASN A 1 105 ? 6.285 1.172 15.680 1.00 89.38 105 ASN A C 1
ATOM 804 O O . ASN A 1 105 ? 5.183 1.720 15.634 1.00 89.38 105 ASN A O 1
ATOM 808 N N . ALA A 1 106 ? 6.619 0.325 16.654 1.00 86.25 106 ALA A N 1
ATOM 809 C CA . ALA A 1 106 ? 5.724 0.033 17.769 1.00 86.25 106 ALA A CA 1
ATOM 810 C C . ALA A 1 106 ? 5.302 1.333 18.479 1.00 86.25 106 ALA A C 1
ATOM 812 O O . ALA A 1 106 ? 6.145 2.185 18.764 1.00 86.25 106 ALA A O 1
ATOM 813 N N . GLY A 1 107 ? 4.003 1.500 18.735 1.00 87.75 107 GLY A N 1
ATOM 814 C CA . GLY A 1 107 ? 3.450 2.704 19.357 1.00 87.75 107 GLY A CA 1
ATOM 815 C C . GLY A 1 107 ? 3.212 3.874 18.395 1.00 87.75 107 GLY A C 1
ATOM 816 O O . GLY A 1 107 ? 2.605 4.866 18.792 1.00 87.75 107 GLY A O 1
ATOM 817 N N . GLN A 1 108 ? 3.678 3.810 17.141 1.00 89.56 108 GLN A N 1
ATOM 818 C CA . GLN A 1 108 ? 3.551 4.927 16.200 1.00 89.56 108 GLN A CA 1
ATOM 819 C C . GLN A 1 108 ? 2.098 5.146 15.757 1.00 89.56 108 GLN A C 1
ATOM 821 O O . GLN A 1 108 ? 1.651 6.288 15.644 1.00 89.56 108 GLN A O 1
ATOM 826 N N . LEU A 1 109 ? 1.353 4.066 15.513 1.00 91.31 109 LEU A N 1
ATOM 827 C CA . LEU A 1 109 ? -0.055 4.143 15.116 1.00 91.31 109 LEU A CA 1
ATOM 828 C C . LEU A 1 109 ? -0.929 4.597 16.291 1.00 91.31 109 LEU A C 1
ATOM 830 O O . LEU A 1 109 ? -1.804 5.443 16.119 1.00 91.31 109 LEU A O 1
ATOM 834 N N . GLU A 1 110 ? -0.635 4.103 17.492 1.00 91.81 110 GLU A N 1
ATOM 835 C CA . GLU A 1 110 ? -1.275 4.497 18.747 1.00 91.81 110 GLU A CA 1
ATOM 836 C C . GLU A 1 110 ? -1.013 5.975 19.061 1.00 91.81 110 GLU A C 1
ATOM 838 O O . GLU A 1 110 ? -1.921 6.703 19.463 1.00 91.81 110 GLU A O 1
ATOM 843 N N . TYR A 1 111 ? 0.210 6.451 18.809 1.00 91.75 111 TYR A N 1
ATOM 844 C CA . TYR A 1 111 ? 0.553 7.861 18.948 1.00 91.75 111 TYR A CA 1
ATOM 845 C C . TYR A 1 111 ? -0.291 8.740 18.018 1.00 91.75 111 TYR A C 1
ATOM 847 O O . TYR A 1 111 ? -0.835 9.750 18.468 1.00 91.75 111 TYR A O 1
ATOM 855 N N . TYR A 1 112 ? -0.454 8.364 16.744 1.00 89.38 112 TYR A N 1
ATOM 856 C CA . TYR A 1 112 ? -1.316 9.107 15.817 1.00 89.38 112 TYR A CA 1
ATOM 857 C C . TYR A 1 112 ? -2.792 9.053 16.219 1.00 89.38 112 TYR A C 1
ATOM 859 O O . TYR A 1 112 ? -3.478 10.072 16.153 1.00 89.38 112 TYR A O 1
ATOM 867 N N . ALA A 1 113 ? -3.271 7.899 16.685 1.00 88.69 113 ALA A N 1
ATOM 868 C CA . ALA A 1 113 ? -4.629 7.742 17.194 1.00 88.69 113 ALA A CA 1
ATOM 869 C C . ALA A 1 113 ? -4.926 8.682 18.375 1.00 88.69 113 ALA A C 1
ATOM 871 O O . ALA A 1 113 ? -6.015 9.252 18.443 1.00 88.69 113 ALA A O 1
ATOM 872 N N . ALA A 1 114 ? -3.960 8.872 19.278 1.00 88.25 114 ALA A N 1
ATOM 873 C CA . ALA A 1 114 ? -4.106 9.737 20.446 1.00 88.25 114 ALA A CA 1
ATOM 874 C C . ALA A 1 114 ? -3.933 11.234 20.125 1.00 88.25 114 ALA A C 1
ATOM 876 O O . ALA A 1 114 ? -4.700 12.057 20.616 1.00 88.25 114 ALA A O 1
ATOM 877 N N . ASN A 1 115 ? -2.946 11.597 19.298 1.00 87.44 115 ASN A N 1
ATOM 878 C CA . ASN A 1 115 ? -2.530 12.997 19.099 1.00 87.44 115 ASN A CA 1
ATOM 879 C C . ASN A 1 115 ? -3.104 13.647 17.834 1.00 87.44 115 ASN A C 1
ATOM 881 O O . ASN A 1 115 ? -2.961 14.849 17.627 1.00 87.44 115 ASN A O 1
ATOM 885 N N . SER A 1 116 ? -3.713 12.868 16.944 1.00 82.50 116 SER A N 1
ATOM 886 C CA . SER A 1 116 ? -4.204 13.348 15.648 1.00 82.50 116 SER A CA 1
ATOM 887 C C . SER A 1 116 ? -5.610 12.837 15.339 1.00 82.50 116 SER A C 1
ATOM 889 O O . SER A 1 116 ? -6.011 12.802 14.179 1.00 82.50 116 SER A O 1
ATOM 891 N N . ARG A 1 117 ? -6.380 12.476 16.377 1.00 77.56 117 ARG A N 1
ATOM 892 C CA . ARG A 1 117 ? -7.730 11.903 16.260 1.00 77.56 117 ARG A CA 1
ATOM 893 C C . ARG A 1 117 ? -8.637 12.697 15.316 1.00 77.56 117 ARG A C 1
ATOM 895 O O . ARG A 1 117 ? -9.235 12.098 14.430 1.00 77.56 117 ARG A O 1
ATOM 902 N N . ALA A 1 118 ? -8.672 14.023 15.455 1.00 77.19 118 ALA A N 1
ATOM 903 C CA . ALA A 1 118 ? -9.536 14.908 14.667 1.00 77.19 118 ALA A CA 1
ATOM 904 C C . ALA A 1 118 ? -9.260 14.876 13.150 1.00 77.19 118 ALA A C 1
ATOM 906 O O . ALA A 1 118 ? -10.141 15.192 12.360 1.00 77.19 118 ALA A O 1
ATOM 907 N N . ILE A 1 119 ? -8.054 14.476 12.727 1.00 79.50 119 ILE A N 1
ATOM 908 C CA . ILE A 1 119 ? -7.702 14.337 11.303 1.00 79.50 119 ILE A CA 1
ATOM 909 C C . ILE A 1 119 ? -8.290 13.043 10.716 1.00 79.50 119 ILE A C 1
ATOM 911 O O . ILE A 1 119 ? -8.5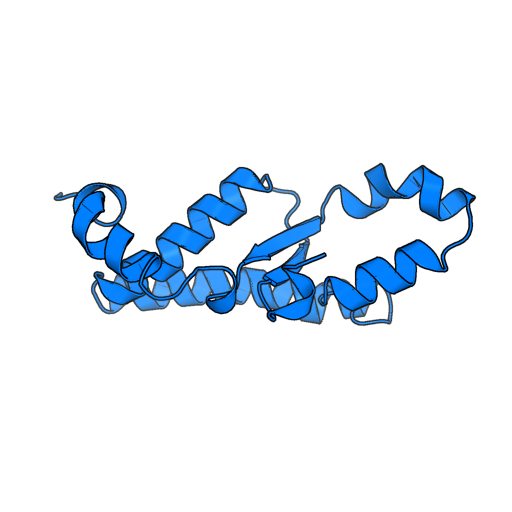94 12.985 9.528 1.00 79.50 119 ILE A O 1
ATOM 915 N N . PHE A 1 120 ? -8.443 12.003 11.538 1.00 77.25 120 PHE A N 1
ATOM 916 C CA . PHE A 1 120 ? -8.861 10.663 11.105 1.00 77.25 120 PHE A CA 1
ATOM 917 C C . PHE A 1 120 ? -10.339 10.363 11.391 1.00 77.25 120 PHE A C 1
ATOM 919 O O . PHE A 1 120 ? -10.938 9.527 10.719 1.00 77.25 120 PHE A O 1
ATOM 926 N N . LEU A 1 121 ? -10.918 11.052 12.374 1.00 74.06 121 LEU A N 1
ATOM 927 C CA . LEU A 1 121 ? -12.337 11.069 12.714 1.00 74.06 121 LEU A CA 1
ATOM 928 C C . LEU A 1 121 ? -12.732 12.525 12.993 1.00 74.06 121 LEU A C 1
ATOM 930 O O . LEU A 1 121 ? -12.707 12.942 14.155 1.00 74.06 121 LEU A O 1
ATOM 934 N N . PRO A 1 122 ? -13.016 13.324 11.953 1.00 71.94 122 PRO A N 1
ATOM 935 C CA . PRO A 1 122 ? -13.532 14.669 12.156 1.00 71.94 122 PRO A CA 1
ATOM 936 C C . PRO A 1 122 ? -14.886 14.594 12.875 1.00 71.94 122 PRO A C 1
ATOM 938 O O . PRO A 1 122 ? -15.716 13.740 12.561 1.00 71.94 122 PRO A O 1
ATOM 941 N N . GLU A 1 123 ? -15.088 15.457 13.870 1.00 66.94 123 GLU A N 1
ATOM 942 C CA . GLU A 1 123 ? -16.400 15.635 14.495 1.00 66.94 123 GLU A CA 1
ATOM 943 C C . GLU A 1 123 ? -17.329 16.267 13.447 1.00 66.94 123 GLU A C 1
ATOM 945 O O . GLU A 1 123 ? -16.979 17.294 12.862 1.00 66.94 123 GLU A O 1
ATOM 950 N N . ASN A 1 124 ? -18.444 15.592 13.145 1.00 54.06 124 ASN A N 1
ATOM 951 C CA . ASN A 1 124 ? -19.459 16.072 12.200 1.00 54.06 124 ASN A CA 1
ATOM 952 C C . ASN A 1 124 ? -20.178 17.314 12.729 1.00 54.06 124 ASN A C 1
ATOM 954 O O . ASN A 1 124 ? -20.572 17.289 13.918 1.00 54.06 124 ASN A O 1
#

Mean predicted aligned error: 6.13 Å

Solvent-accessible surface area (backbone atoms only — not comparable to full-atom values): 6876 Å² total; per-residue (Å²): 117,72,46,52,80,50,64,13,37,34,31,22,64,42,69,92,52,52,63,66,53,50,51,52,52,49,52,47,43,59,26,32,61,76,72,53,57,73,71,60,33,54,53,42,51,52,55,52,50,52,49,50,46,33,8,56,58,48,38,25,69,74,67,77,45,70,46,23,40,55,54,50,40,52,52,50,60,73,72,45,57,70,71,57,54,69,47,36,68,69,74,46,61,37,52,32,75,45,69,38,75,58,54,50,60,92,63,49,53,60,47,44,45,72,77,42,38,60,82,72,55,61,85,129

pLDDT: mean 84.24, std 10.68, range [46.66, 95.25]

Foldseek 3Di:
DPCLVQVFWWKFQALPDDQVRLVVLLLLLLLCCVPPDPVSNVVSVVVVVVRVCRQQVVVCVVVVDRRRRVVVVVVCLVPDDPVVVVCVCVVCNRMYTRTDPSNDDPCRSVCCNVPVVCVSDPDD

Radius of gyration: 16.31 Å; Cα contacts (8 Å, |Δi|>4): 142; chains: 1; bounding box: 40×31×42 Å

Organism: NCBI:txid1184265

Secondary structure (DSSP, 8-state):
-TTGGGT-EEEEE-TTS-HHHHHHHHHHHHHHHHHS-HHHHHHHHHHHHHHHHHHHHHHHHHHSS-TTSHHHHHHHHHHS-HHHHHTHHHHHTTEEEEE-GGGSPTTHHHHHHHHSHHHHS---

Sequence (124 aa):
GMCAMRNGGFIAAVPELTQTEINNIVRAIFVTDLIGDSDIKDKLKGLYAIFQSRGQDLLKGIFGIDISSPFTLAEVLSNCPDEMFTKRGELLAPLRLVPTREAFNAGQLEYYAANSRAIFLPEN